Protein AF-A0A949L0K0-F1 (afdb_monomer)

Secondary structure (DSSP, 8-state):
-EEE-TTT--EEEE----SSTT-------GGG-HHHHHHHHHHHHHHHHHHTTT-HHHHHHHHHHHHHHGGGHHHHHHHHHHHHTTS-HHHHHHHHHHHHHTTTT-

Structure (mmCIF, N/CA/C/O backbone):
data_AF-A0A949L0K0-F1
#
_entry.id   AF-A0A949L0K0-F1
#
loop_
_atom_site.group_PDB
_atom_site.id
_atom_site.type_symbol
_atom_site.label_atom_id
_atom_site.label_alt_id
_atom_site.label_comp_id
_atom_site.label_asym_id
_atom_site.label_entity_id
_atom_site.label_seq_id
_atom_site.pdbx_PDB_ins_code
_atom_site.Cartn_x
_atom_site.Cartn_y
_atom_site.Cartn_z
_atom_site.occupancy
_atom_site.B_iso_or_equiv
_atom_site.auth_seq_id
_atom_site.auth_comp_id
_atom_site.auth_asym_id
_atom_site.auth_atom_id
_atom_site.pdbx_PDB_model_num
ATOM 1 N N . MET A 1 1 ? 20.708 -8.159 -30.781 1.00 71.50 1 MET A N 1
ATOM 2 C CA . MET A 1 1 ? 19.630 -9.150 -30.935 1.00 71.50 1 MET A CA 1
ATOM 3 C C . MET A 1 1 ? 18.361 -8.397 -30.702 1.00 71.50 1 MET A C 1
ATOM 5 O O . MET A 1 1 ? 18.167 -7.861 -29.616 1.00 71.50 1 MET A O 1
ATOM 9 N N . ASP A 1 2 ? 17.576 -8.298 -31.759 1.00 82.06 2 ASP A N 1
ATOM 10 C CA . ASP A 1 2 ? 16.545 -7.284 -31.869 1.00 82.06 2 ASP A CA 1
ATOM 11 C C . ASP A 1 2 ? 15.196 -7.986 -31.922 1.00 82.06 2 ASP A C 1
ATOM 13 O O . ASP A 1 2 ? 15.036 -9.003 -32.600 1.00 82.06 2 ASP A O 1
ATOM 17 N N . ILE A 1 3 ? 14.259 -7.483 -31.130 1.00 81.69 3 ILE A N 1
ATOM 18 C CA . ILE A 1 3 ? 12.882 -7.951 -31.103 1.00 81.69 3 ILE A CA 1
ATOM 19 C C . ILE A 1 3 ? 12.099 -6.988 -31.984 1.00 81.69 3 ILE A C 1
ATOM 21 O O . ILE A 1 3 ? 12.097 -5.780 -31.743 1.00 81.69 3 ILE A O 1
ATOM 25 N N . ILE A 1 4 ? 11.471 -7.540 -33.013 1.00 87.81 4 ILE A N 1
ATOM 26 C CA . ILE A 1 4 ? 10.764 -6.809 -34.062 1.00 87.81 4 ILE A CA 1
ATOM 27 C C . ILE A 1 4 ? 9.295 -7.200 -34.027 1.00 87.81 4 ILE A C 1
ATOM 29 O O . ILE A 1 4 ? 8.973 -8.382 -33.862 1.00 87.81 4 ILE A O 1
ATOM 33 N N . ASP A 1 5 ? 8.424 -6.209 -34.189 1.00 79.12 5 ASP A N 1
ATOM 34 C CA . ASP A 1 5 ? 7.011 -6.453 -34.427 1.00 79.12 5 ASP A CA 1
ATOM 35 C C . ASP A 1 5 ? 6.832 -7.088 -35.809 1.00 79.12 5 ASP A C 1
ATOM 37 O O . ASP A 1 5 ? 7.426 -6.655 -36.799 1.00 79.12 5 ASP A O 1
ATOM 41 N N . LYS A 1 6 ? 6.052 -8.165 -35.874 1.00 78.50 6 LYS A N 1
ATOM 42 C CA . LYS A 1 6 ? 5.949 -8.983 -37.087 1.00 78.50 6 LYS A CA 1
ATOM 43 C C . LYS A 1 6 ? 4.994 -8.384 -38.123 1.00 78.50 6 LYS A C 1
ATOM 45 O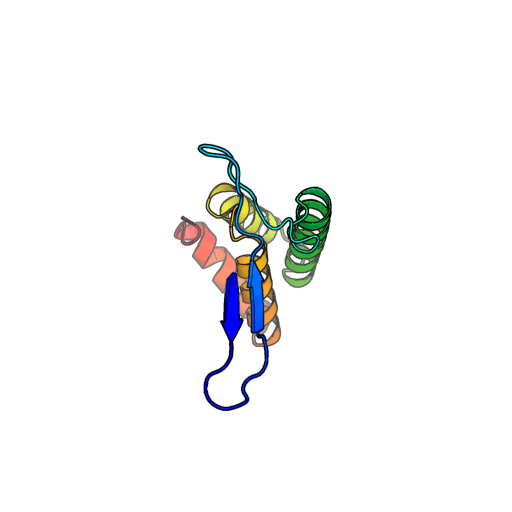 O . LYS A 1 6 ? 5.064 -8.782 -39.283 1.00 78.50 6 LYS A O 1
ATOM 50 N N . GLU A 1 7 ? 4.118 -7.472 -37.709 1.00 80.94 7 GLU A N 1
ATOM 51 C CA . GLU A 1 7 ? 3.106 -6.844 -38.558 1.00 80.94 7 GLU A CA 1
ATOM 52 C C . GLU A 1 7 ? 3.590 -5.492 -39.093 1.00 80.94 7 GLU A C 1
ATOM 54 O O . GLU A 1 7 ? 3.379 -5.200 -40.270 1.00 80.94 7 GLU A O 1
ATOM 59 N N . THR A 1 8 ? 4.293 -4.696 -38.278 1.00 82.50 8 THR A N 1
ATOM 60 C CA . THR A 1 8 ? 4.811 -3.378 -38.699 1.00 82.50 8 THR A CA 1
ATOM 61 C C . THR A 1 8 ? 6.284 -3.392 -39.105 1.00 82.50 8 THR A C 1
ATOM 63 O O . THR A 1 8 ? 6.741 -2.487 -39.803 1.00 82.50 8 THR A O 1
ATOM 66 N N . GLY A 1 9 ? 7.044 -4.415 -38.701 1.00 80.31 9 GLY A N 1
ATOM 67 C CA . GLY A 1 9 ? 8.492 -4.476 -38.911 1.00 80.31 9 GLY A CA 1
ATOM 68 C C . GLY A 1 9 ? 9.283 -3.510 -38.022 1.00 80.31 9 GLY A C 1
ATOM 69 O O . GLY A 1 9 ? 10.495 -3.374 -38.197 1.00 80.31 9 GLY A O 1
ATOM 70 N N . GLU A 1 10 ? 8.628 -2.837 -37.073 1.00 83.50 10 GLU A N 1
ATOM 71 C CA . GLU A 1 10 ? 9.278 -1.890 -36.172 1.00 83.50 10 GLU A CA 1
ATOM 72 C C . GLU A 1 10 ? 10.091 -2.607 -35.092 1.00 83.50 10 GLU A C 1
ATOM 74 O O . GLU A 1 10 ? 9.668 -3.605 -34.502 1.00 83.50 10 GLU A O 1
ATOM 79 N N . ILE A 1 11 ? 11.283 -2.079 -34.810 1.00 81.12 11 ILE A N 1
ATOM 80 C CA . ILE A 1 11 ? 12.159 -2.603 -33.761 1.00 81.12 11 ILE A CA 1
ATOM 81 C C . ILE A 1 11 ? 11.598 -2.164 -32.408 1.00 81.12 11 ILE A C 1
ATOM 83 O O . ILE A 1 11 ? 11.690 -0.996 -32.037 1.00 81.12 11 ILE A O 1
ATOM 87 N N . ILE A 1 12 ? 11.053 -3.120 -31.657 1.00 80.31 12 ILE A N 1
ATOM 88 C CA . ILE A 1 12 ? 10.483 -2.894 -30.325 1.00 80.31 12 ILE A CA 1
ATOM 89 C C . ILE A 1 12 ? 11.609 -2.674 -29.311 1.00 80.31 12 ILE A C 1
ATOM 91 O O . ILE A 1 12 ? 11.541 -1.780 -28.469 1.00 80.31 12 ILE A O 1
ATOM 95 N N . ILE A 1 13 ? 12.655 -3.502 -29.369 1.00 78.31 13 ILE A N 1
ATOM 96 C CA . ILE A 1 13 ? 13.807 -3.388 -28.472 1.00 78.31 13 ILE A CA 1
ATOM 97 C C . ILE A 1 13 ? 15.042 -4.068 -29.064 1.00 78.31 13 ILE A C 1
ATOM 99 O O . ILE A 1 13 ? 14.955 -5.128 -29.683 1.00 78.31 13 ILE A O 1
ATOM 103 N N . SER A 1 14 ? 16.211 -3.468 -28.834 1.00 77.50 14 SER A N 1
ATOM 104 C CA . SER A 1 14 ? 17.510 -4.031 -29.203 1.00 77.50 14 SER A CA 1
ATOM 105 C C . SER A 1 14 ? 18.301 -4.419 -27.956 1.00 77.50 14 SER A C 1
ATOM 107 O O . SER A 1 14 ? 18.544 -3.601 -27.067 1.00 77.50 14 SER A O 1
ATOM 109 N N . HIS A 1 15 ? 1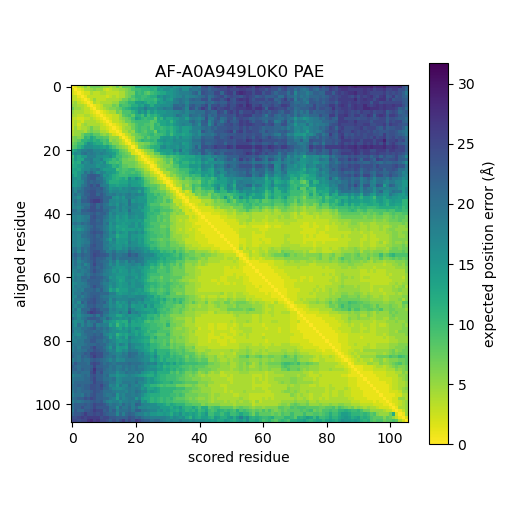8.713 -5.684 -27.883 1.00 70.44 15 HIS A N 1
ATOM 110 C CA . HIS A 1 15 ? 19.592 -6.193 -26.837 1.00 70.44 15 HIS A CA 1
ATOM 111 C C . HIS A 1 15 ? 21.014 -6.354 -27.367 1.00 70.44 15 HIS A C 1
ATOM 113 O O . HIS A 1 15 ? 21.267 -7.124 -28.300 1.00 70.44 15 HIS A O 1
ATOM 119 N N . THR A 1 16 ? 21.978 -5.696 -26.729 1.00 71.12 16 THR A N 1
ATOM 120 C CA . THR A 1 16 ? 23.398 -5.922 -27.008 1.00 71.12 16 THR A CA 1
ATOM 121 C C . THR A 1 16 ? 23.788 -7.321 -26.529 1.00 71.12 16 THR A C 1
ATOM 123 O O . THR A 1 16 ? 23.738 -7.617 -25.335 1.00 71.12 16 THR A O 1
ATOM 126 N N . VAL A 1 17 ? 24.162 -8.207 -27.454 1.00 69.06 17 VAL A N 1
ATOM 127 C CA . VAL A 1 17 ? 24.626 -9.557 -2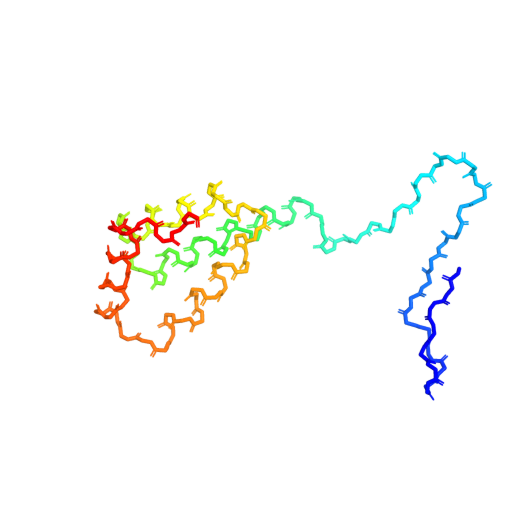7.104 1.00 69.06 17 VAL A CA 1
ATOM 128 C C . VAL A 1 17 ? 26.089 -9.463 -26.677 1.00 69.06 17 VAL A C 1
ATOM 130 O O . VAL A 1 17 ? 26.929 -8.974 -27.429 1.00 69.06 17 VAL A O 1
ATOM 133 N N . SER A 1 18 ? 26.393 -9.904 -25.455 1.00 62.81 18 SER A N 1
ATOM 134 C CA . SER A 1 18 ? 27.763 -9.934 -24.933 1.00 62.81 18 SER A CA 1
ATOM 135 C C . SER A 1 18 ? 28.626 -10.915 -25.720 1.00 62.81 18 SER A C 1
ATOM 137 O O . SER A 1 18 ? 28.283 -12.090 -25.816 1.00 62.81 18 SER A O 1
ATOM 139 N N . TYR A 1 19 ? 29.795 -10.473 -26.180 1.00 66.19 19 TYR A N 1
ATOM 140 C CA . TYR A 1 19 ? 30.825 -11.372 -26.715 1.00 66.19 19 TYR A CA 1
ATOM 141 C C . TYR A 1 19 ? 31.625 -12.086 -25.603 1.00 66.19 19 TYR A C 1
ATOM 143 O O . TYR A 1 19 ? 32.422 -12.983 -25.869 1.00 66.19 19 TYR A O 1
ATOM 151 N N . LEU A 1 20 ? 31.436 -11.685 -24.338 1.00 66.06 20 LEU A N 1
ATOM 152 C CA .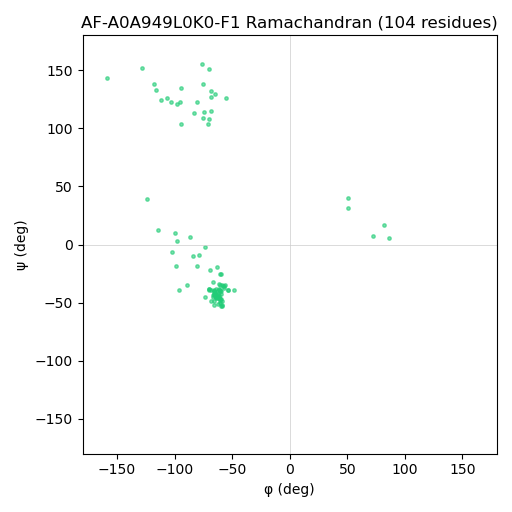 LEU A 1 20 ? 32.165 -12.212 -23.183 1.00 66.06 20 LEU A CA 1
ATOM 153 C C . LEU A 1 20 ? 31.374 -13.334 -22.498 1.00 66.06 20 LEU A C 1
ATOM 155 O O . LEU A 1 20 ? 30.256 -13.119 -22.021 1.00 66.06 20 LEU A O 1
ATOM 159 N N . LYS A 1 21 ? 31.986 -14.519 -22.387 1.00 71.44 21 LYS A N 1
ATOM 160 C CA . LYS A 1 21 ? 31.426 -15.681 -21.682 1.00 71.44 21 LYS A CA 1
ATOM 161 C C . LYS A 1 21 ? 31.377 -15.413 -20.171 1.00 71.44 21 LYS A C 1
ATOM 163 O O . LYS A 1 21 ? 32.385 -15.055 -19.571 1.00 71.44 21 LYS A O 1
ATOM 168 N N . GLY A 1 22 ? 30.207 -15.596 -19.555 1.00 70.44 22 GLY A N 1
ATOM 169 C CA . GLY A 1 22 ? 30.032 -15.526 -18.097 1.00 70.44 22 GLY A CA 1
ATOM 170 C C . GLY A 1 22 ? 29.770 -14.136 -17.503 1.00 70.44 22 GLY A C 1
ATOM 171 O O . GLY A 1 22 ? 29.700 -14.022 -16.282 1.00 70.44 22 GLY A O 1
ATOM 172 N N . LYS A 1 23 ? 29.592 -13.084 -18.318 1.00 63.31 23 LYS A N 1
ATOM 173 C CA . LYS A 1 23 ? 29.180 -11.756 -17.824 1.00 63.31 23 LYS A CA 1
ATOM 174 C C . LYS A 1 23 ? 27.728 -11.443 -18.181 1.00 63.31 23 LYS A C 1
ATOM 176 O O . LYS A 1 23 ? 27.347 -11.484 -19.348 1.00 63.31 23 LYS A O 1
ATOM 181 N N . LEU A 1 24 ? 26.940 -11.092 -17.164 1.00 67.44 24 LEU A N 1
ATOM 182 C CA . LEU A 1 24 ? 25.579 -10.584 -17.316 1.00 67.44 24 LEU A CA 1
ATOM 183 C C . LEU A 1 24 ? 25.638 -9.134 -17.818 1.00 67.44 24 LEU A C 1
ATOM 185 O O . LEU A 1 24 ? 26.091 -8.251 -17.094 1.00 67.44 24 LEU A O 1
ATOM 189 N N . ILE A 1 25 ? 25.166 -8.887 -19.040 1.00 66.81 25 ILE A N 1
ATOM 190 C CA . ILE A 1 25 ? 24.926 -7.530 -19.541 1.00 66.81 25 ILE A CA 1
ATOM 191 C C . ILE A 1 25 ? 23.455 -7.204 -19.291 1.00 66.81 25 ILE A C 1
ATOM 193 O O . ILE A 1 25 ? 22.570 -7.715 -19.974 1.00 66.81 25 ILE A O 1
ATOM 197 N N . THR A 1 26 ? 23.184 -6.385 -18.276 1.00 61.97 26 THR A N 1
ATOM 198 C CA . THR A 1 26 ? 21.833 -5.899 -17.977 1.00 61.97 26 THR A CA 1
ATOM 199 C C . THR A 1 26 ? 21.591 -4.549 -18.631 1.00 61.97 26 THR A C 1
ATOM 201 O O . THR A 1 26 ? 22.402 -3.638 -18.480 1.00 61.97 26 THR A O 1
ATOM 204 N N . LEU A 1 27 ? 20.431 -4.381 -19.266 1.00 66.44 27 LEU A N 1
ATOM 205 C CA . LEU A 1 27 ? 19.924 -3.060 -19.627 1.00 66.44 27 LEU A CA 1
ATOM 206 C C . LEU A 1 27 ? 19.504 -2.323 -18.348 1.00 66.44 27 LEU A C 1
ATOM 208 O O . LEU A 1 27 ? 18.504 -2.665 -17.706 1.00 66.44 27 LEU A O 1
ATOM 212 N N . SER A 1 28 ? 20.292 -1.324 -17.962 1.00 60.00 28 SER A N 1
ATOM 213 C CA . SER A 1 28 ? 19.968 -0.421 -16.861 1.00 60.00 28 SER A CA 1
ATOM 214 C C . SER A 1 28 ? 18.828 0.493 -17.295 1.00 60.00 28 SER A C 1
ATOM 216 O O . SER A 1 28 ? 19.031 1.417 -18.073 1.00 60.00 28 SER A O 1
ATOM 218 N N . HIS A 1 29 ? 17.617 0.224 -16.809 1.00 65.50 29 HIS A N 1
ATOM 219 C CA . HIS A 1 29 ? 16.475 1.100 -17.047 1.00 65.50 29 HIS A CA 1
ATOM 220 C C . HIS A 1 29 ? 16.529 2.234 -16.014 1.00 65.50 29 HIS A C 1
ATOM 222 O O . HIS A 1 29 ? 16.343 1.945 -14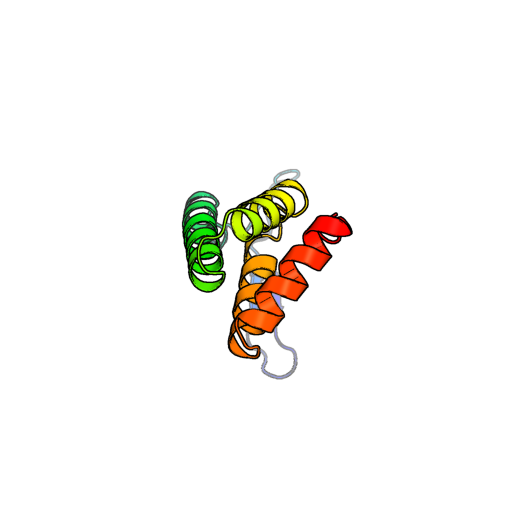.827 1.00 65.50 29 HIS A O 1
ATOM 228 N N . PRO A 1 30 ? 16.760 3.500 -16.408 1.00 64.62 30 PRO A N 1
ATOM 229 C CA . PRO A 1 30 ? 16.814 4.627 -15.467 1.00 64.62 30 PRO A CA 1
ATOM 230 C C . PRO A 1 30 ? 15.494 4.798 -14.695 1.00 64.62 30 PRO A C 1
ATOM 232 O O . PRO A 1 30 ? 15.472 5.238 -13.550 1.00 64.62 30 PRO A O 1
ATOM 235 N N . GLU A 1 31 ? 14.387 4.337 -15.274 1.00 58.25 31 GLU A N 1
ATOM 236 C CA . GLU A 1 31 ? 13.058 4.269 -14.654 1.00 58.25 31 GLU A CA 1
ATOM 237 C C . GLU A 1 31 ? 13.007 3.377 -13.401 1.00 58.25 31 GLU A C 1
ATOM 239 O O . GLU A 1 31 ? 12.145 3.548 -12.535 1.00 58.25 31 GLU A O 1
ATOM 244 N N . ARG A 1 32 ? 13.919 2.397 -13.314 1.00 57.94 32 ARG A N 1
ATOM 245 C CA . ARG A 1 32 ? 14.048 1.444 -12.204 1.00 57.94 32 ARG A CA 1
ATOM 246 C C . ARG A 1 32 ? 15.145 1.825 -11.215 1.00 57.94 32 ARG A C 1
ATOM 248 O O . ARG A 1 32 ? 15.461 1.010 -10.342 1.00 57.94 32 ARG A O 1
ATOM 255 N N . ASP A 1 33 ? 15.712 3.025 -11.326 1.00 66.88 33 ASP A N 1
ATOM 256 C CA . ASP A 1 33 ? 16.713 3.492 -10.377 1.00 66.88 33 ASP A CA 1
ATOM 257 C C . ASP A 1 33 ? 16.163 3.430 -8.944 1.00 66.88 33 ASP A C 1
ATOM 259 O O . ASP A 1 33 ? 15.072 3.923 -8.636 1.00 66.88 33 ASP A O 1
ATOM 263 N N . LYS A 1 34 ? 16.905 2.757 -8.060 1.00 64.44 34 LYS A N 1
ATOM 264 C CA . LYS A 1 34 ? 16.438 2.446 -6.704 1.00 64.44 34 LYS A CA 1
ATOM 265 C C . LYS A 1 34 ? 16.265 3.706 -5.856 1.00 64.44 34 LYS A C 1
ATOM 267 O O . LYS A 1 34 ? 15.359 3.730 -5.026 1.00 64.44 34 LYS A O 1
ATOM 272 N N . ASN A 1 35 ? 17.076 4.746 -6.071 1.00 63.84 35 ASN A N 1
ATOM 273 C CA . ASN A 1 35 ? 16.938 6.003 -5.333 1.00 63.84 35 ASN A CA 1
ATOM 274 C C . ASN A 1 35 ? 15.653 6.725 -5.735 1.00 63.84 35 ASN A C 1
ATOM 276 O O . ASN A 1 35 ? 14.842 7.060 -4.873 1.00 63.84 35 ASN A O 1
ATOM 280 N N . ILE A 1 36 ? 15.409 6.853 -7.042 1.00 60.78 36 ILE A N 1
ATOM 281 C CA . ILE A 1 36 ? 14.179 7.452 -7.578 1.00 60.78 36 ILE A CA 1
ATOM 282 C C . ILE A 1 36 ? 12.949 6.647 -7.127 1.00 60.78 36 ILE A C 1
ATOM 284 O O . ILE A 1 36 ? 11.920 7.218 -6.766 1.00 60.78 36 ILE A O 1
ATOM 288 N N . LYS A 1 37 ? 13.053 5.312 -7.091 1.00 66.81 37 LYS A N 1
ATOM 289 C CA . LYS A 1 37 ? 11.981 4.430 -6.618 1.00 66.81 37 LYS A CA 1
ATOM 290 C C . LYS A 1 37 ? 11.658 4.647 -5.136 1.00 66.81 37 LYS A C 1
ATOM 292 O O . LYS A 1 37 ? 10.483 4.722 -4.795 1.00 66.81 37 LYS A O 1
ATOM 297 N N . ASN A 1 38 ? 12.666 4.767 -4.273 1.00 69.31 38 ASN A N 1
ATOM 298 C CA . ASN A 1 38 ? 12.463 4.978 -2.837 1.00 69.31 38 ASN A CA 1
ATOM 299 C C . ASN A 1 38 ? 11.808 6.331 -2.533 1.00 69.31 38 ASN A C 1
ATOM 301 O O . ASN A 1 38 ? 10.919 6.390 -1.686 1.00 69.31 38 ASN A O 1
ATOM 305 N N . VAL A 1 39 ? 12.203 7.393 -3.243 1.00 72.56 39 VAL A N 1
ATOM 306 C CA . VAL A 1 39 ? 11.581 8.721 -3.105 1.00 72.56 39 VAL A CA 1
ATOM 307 C C . VAL A 1 39 ? 10.106 8.657 -3.512 1.00 72.56 39 VAL A C 1
ATOM 309 O O . VAL A 1 39 ? 9.239 8.952 -2.694 1.00 72.56 39 VAL A O 1
ATOM 312 N N . LYS A 1 40 ? 9.808 8.109 -4.698 1.00 76.62 40 LYS A N 1
ATOM 313 C CA . LYS A 1 40 ? 8.427 7.965 -5.194 1.00 76.62 40 LYS A CA 1
ATOM 314 C C . LYS A 1 40 ? 7.542 7.099 -4.297 1.00 76.62 40 LYS A C 1
ATOM 316 O O . LYS A 1 40 ? 6.346 7.347 -4.190 1.00 76.62 40 LYS A O 1
ATOM 321 N N . VAL A 1 41 ? 8.103 6.061 -3.674 1.00 79.19 41 VAL A N 1
ATOM 322 C CA . VAL A 1 41 ? 7.366 5.210 -2.728 1.00 79.19 41 VAL A CA 1
ATOM 323 C C . VAL A 1 41 ? 6.990 5.987 -1.471 1.00 79.19 41 VAL A C 1
ATOM 325 O O . VAL A 1 41 ? 5.849 5.876 -1.036 1.00 79.19 41 VAL A O 1
ATOM 328 N N . LYS A 1 42 ? 7.902 6.794 -0.915 1.00 82.81 42 LYS A N 1
ATOM 329 C CA . LYS A 1 42 ? 7.599 7.643 0.247 1.00 82.81 42 LYS A CA 1
ATOM 330 C C . LYS A 1 42 ? 6.527 8.682 -0.073 1.00 82.81 42 LYS A C 1
ATOM 332 O O . LYS A 1 42 ? 5.603 8.848 0.712 1.00 82.81 42 LYS A O 1
ATOM 337 N N . GLU A 1 43 ? 6.612 9.322 -1.237 1.00 86.56 43 GLU A N 1
ATOM 338 C CA . GLU A 1 43 ? 5.604 10.293 -1.684 1.00 86.56 43 GLU A CA 1
ATOM 339 C C . GLU A 1 43 ? 4.217 9.651 -1.835 1.00 86.56 43 GLU A C 1
ATOM 341 O O . GLU A 1 43 ? 3.220 10.195 -1.367 1.00 86.56 43 GLU A O 1
ATOM 346 N N . ILE A 1 44 ? 4.146 8.467 -2.453 1.00 86.06 44 ILE A N 1
ATOM 347 C CA . ILE A 1 44 ? 2.887 7.732 -2.635 1.00 86.06 44 ILE A CA 1
ATOM 348 C C . ILE A 1 44 ? 2.335 7.226 -1.299 1.00 86.06 44 ILE A C 1
ATOM 350 O O . ILE A 1 44 ? 1.123 7.276 -1.094 1.00 86.06 44 ILE A O 1
ATOM 354 N N . TYR A 1 45 ? 3.200 6.762 -0.395 1.00 87.38 45 TYR A N 1
ATOM 355 C CA . TYR A 1 45 ? 2.810 6.362 0.955 1.00 87.38 45 TYR A CA 1
ATOM 356 C C . TYR A 1 45 ? 2.158 7.530 1.693 1.00 87.38 45 TYR A C 1
ATOM 358 O O . TYR A 1 45 ? 1.024 7.403 2.147 1.00 87.38 45 TYR A O 1
ATOM 366 N N . GLN A 1 46 ? 2.842 8.678 1.726 1.00 87.75 46 GLN A N 1
ATOM 367 C CA . GLN A 1 46 ? 2.353 9.874 2.402 1.00 87.75 46 GLN A CA 1
ATOM 368 C C . GLN A 1 46 ? 1.012 10.316 1.816 1.00 87.75 46 GLN A C 1
ATOM 370 O O . GLN A 1 46 ? 0.034 10.434 2.538 1.00 87.75 46 GLN A O 1
ATOM 375 N N . LYS A 1 47 ? 0.921 10.406 0.486 1.00 88.94 47 LYS A N 1
ATOM 376 C CA . LYS A 1 47 ? -0.328 10.751 -0.199 1.00 88.94 47 LYS A CA 1
ATOM 377 C C . LYS A 1 47 ? -1.483 9.799 0.127 1.00 88.94 47 LYS A C 1
ATOM 379 O O . LYS A 1 47 ? -2.623 10.233 0.220 1.00 88.94 47 LYS A O 1
ATOM 384 N N . THR A 1 48 ? -1.203 8.505 0.263 1.00 87.06 48 THR A N 1
ATOM 385 C CA . THR A 1 48 ? -2.231 7.515 0.620 1.00 87.06 48 THR A CA 1
ATOM 386 C C . THR A 1 48 ? -2.685 7.694 2.064 1.00 87.06 48 THR A C 1
ATOM 388 O O . THR A 1 48 ? -3.872 7.573 2.338 1.00 87.06 48 THR A O 1
ATOM 391 N N . LEU A 1 49 ? -1.764 8.013 2.974 1.00 88.88 49 LEU A N 1
ATOM 392 C CA . LEU A 1 49 ? -2.082 8.302 4.370 1.00 88.88 49 LEU A CA 1
ATOM 393 C C . LEU A 1 49 ? -2.930 9.577 4.508 1.00 88.88 49 LEU A C 1
ATOM 395 O O . LEU A 1 49 ? -3.893 9.584 5.270 1.00 88.88 49 LEU A O 1
ATOM 399 N N . ASP A 1 50 ? -2.606 10.618 3.740 1.00 88.50 50 ASP A N 1
ATOM 400 C CA . ASP A 1 50 ? -3.380 11.860 3.671 1.00 88.50 50 ASP A CA 1
ATOM 401 C C . ASP A 1 50 ? -4.821 11.618 3.189 1.00 88.50 50 ASP A C 1
ATOM 403 O O . ASP A 1 50 ? -5.770 12.051 3.839 1.00 88.50 50 ASP A O 1
ATOM 407 N N . GLU A 1 51 ? -5.007 10.847 2.114 1.00 86.38 51 GLU A N 1
ATOM 408 C CA . GLU A 1 51 ? -6.342 10.515 1.580 1.00 86.38 51 GLU A CA 1
ATOM 409 C C . GLU A 1 51 ? -7.151 9.585 2.500 1.00 86.38 51 GLU A C 1
ATOM 411 O O . GLU A 1 51 ? -8.376 9.547 2.424 1.00 86.38 51 GLU A O 1
ATOM 416 N N . LEU A 1 52 ? -6.481 8.845 3.386 1.00 84.00 52 LEU A N 1
ATOM 417 C CA . LEU A 1 52 ? -7.113 8.029 4.426 1.00 84.00 52 LEU A CA 1
ATOM 418 C C . LEU A 1 52 ? -7.410 8.816 5.715 1.00 84.00 52 LEU A C 1
ATOM 420 O O . LEU A 1 52 ? -7.826 8.224 6.710 1.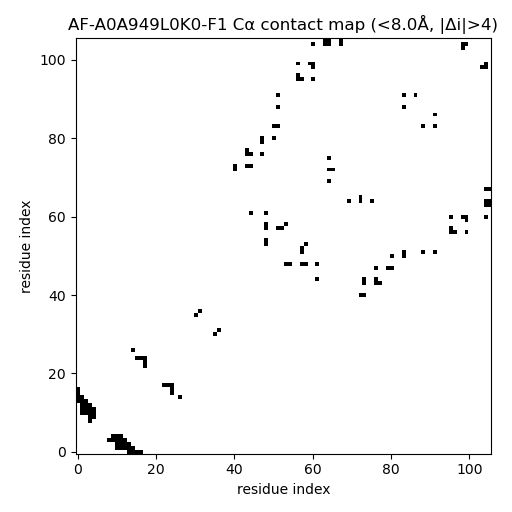00 84.00 52 LEU A O 1
ATOM 424 N N . GLY A 1 53 ? -7.196 10.135 5.719 1.00 82.50 53 GLY A N 1
ATOM 425 C CA . GLY A 1 53 ? -7.509 11.006 6.852 1.00 82.50 53 GLY A CA 1
ATOM 426 C C . GLY A 1 53 ? -6.452 11.020 7.959 1.00 82.50 53 GLY A C 1
ATOM 427 O O . GLY A 1 53 ? -6.758 11.447 9.069 1.00 82.50 53 GLY A O 1
ATOM 428 N N . GLN A 1 54 ? -5.225 10.553 7.682 1.00 82.44 54 GLN A N 1
ATOM 429 C CA . GLN A 1 54 ? -4.090 10.538 8.621 1.00 82.44 54 GLN A CA 1
ATOM 430 C C . GLN A 1 54 ? -4.409 9.914 9.994 1.00 82.44 54 GLN A C 1
ATOM 432 O O . GLN A 1 54 ? -3.852 10.299 11.025 1.00 82.44 54 GLN A O 1
ATOM 437 N N . THR A 1 55 ? -5.318 8.941 10.033 1.00 84.31 55 THR A N 1
ATOM 438 C CA . THR A 1 55 ? -5.675 8.257 11.275 1.00 84.31 55 THR A CA 1
ATOM 439 C C . THR A 1 55 ? -4.591 7.254 11.673 1.00 84.31 55 THR A C 1
ATOM 441 O O . THR A 1 55 ? -3.855 6.723 10.836 1.00 84.31 55 THR A O 1
ATOM 444 N N . LYS A 1 56 ? -4.501 6.943 12.972 1.00 83.19 56 LYS A N 1
ATOM 445 C CA . LYS A 1 56 ? -3.573 5.911 13.474 1.00 83.19 56 LYS A CA 1
ATOM 446 C C . LYS A 1 56 ? -3.833 4.542 12.841 1.00 83.19 56 LYS A C 1
ATOM 448 O O . LYS A 1 56 ? -2.897 3.800 12.574 1.00 83.19 56 LYS A O 1
ATOM 453 N N . GLU A 1 57 ? -5.097 4.235 12.570 1.00 82.44 57 GLU A N 1
ATOM 454 C CA . GLU A 1 57 ? -5.521 2.993 11.921 1.00 82.44 57 GLU A CA 1
ATOM 455 C C . GLU A 1 57 ? -5.013 2.924 10.472 1.00 82.44 57 GLU A C 1
ATOM 457 O O . GLU A 1 57 ? -4.493 1.895 10.040 1.00 82.44 57 GLU A O 1
ATOM 462 N N . ALA A 1 58 ? -5.087 4.035 9.730 1.00 85.25 58 ALA A N 1
ATOM 463 C CA . ALA A 1 58 ? -4.539 4.126 8.380 1.00 85.25 58 ALA A CA 1
ATOM 464 C C . ALA A 1 58 ? -3.013 3.947 8.359 1.00 85.25 58 ALA A C 1
ATOM 466 O O . ALA A 1 58 ? -2.481 3.249 7.491 1.00 85.25 58 ALA A O 1
ATOM 467 N N . GLU A 1 59 ? -2.311 4.528 9.334 1.00 87.81 59 GLU A N 1
ATOM 468 C CA . GLU A 1 59 ? -0.866 4.351 9.486 1.00 87.81 59 GLU A CA 1
ATOM 469 C C . GLU A 1 59 ? -0.499 2.891 9.800 1.00 87.81 59 GLU A C 1
ATOM 471 O O . GLU A 1 59 ? 0.402 2.330 9.172 1.00 87.81 59 GLU A O 1
ATOM 476 N N . GLU A 1 60 ? -1.210 2.247 10.728 1.00 86.50 60 GLU A N 1
ATOM 477 C CA . GLU A 1 60 ? -0.994 0.841 11.087 1.00 86.50 60 GLU A CA 1
ATOM 478 C C . GLU A 1 60 ? -1.239 -0.097 9.895 1.00 86.50 60 GLU A C 1
ATOM 480 O O . GLU A 1 60 ? -0.429 -0.988 9.603 1.00 86.50 60 GLU A O 1
ATOM 485 N N . PHE A 1 61 ? -2.319 0.145 9.149 1.00 85.75 61 PHE A N 1
ATOM 486 C CA . PHE A 1 61 ? -2.643 -0.590 7.932 1.00 85.75 61 PHE A CA 1
ATOM 487 C C . PHE A 1 61 ? -1.531 -0.465 6.885 1.00 85.75 61 PHE A C 1
ATOM 489 O O . PHE A 1 61 ? -1.022 -1.480 6.397 1.00 85.75 61 PHE A O 1
ATOM 496 N N . LEU A 1 62 ? -1.116 0.763 6.555 1.00 86.19 62 LEU A N 1
ATOM 497 C CA . LEU A 1 62 ? -0.098 0.992 5.532 1.00 86.19 62 LEU A CA 1
ATOM 498 C C . LEU A 1 62 ? 1.267 0.437 5.954 1.00 86.19 62 LEU A C 1
ATOM 500 O O . LEU A 1 62 ? 1.932 -0.192 5.130 1.00 86.19 62 LEU A O 1
ATOM 504 N N . ASN A 1 63 ? 1.666 0.581 7.221 1.00 85.94 63 ASN A N 1
ATOM 505 C CA . ASN A 1 63 ? 2.902 -0.010 7.746 1.00 85.94 63 ASN A CA 1
ATOM 506 C C . ASN A 1 63 ? 2.918 -1.538 7.618 1.00 85.94 63 ASN A C 1
ATOM 508 O O . ASN A 1 63 ? 3.938 -2.122 7.236 1.00 85.94 63 ASN A O 1
ATOM 512 N N . THR A 1 64 ? 1.783 -2.187 7.876 1.00 84.44 64 THR A N 1
ATOM 513 C CA . THR A 1 64 ? 1.638 -3.637 7.699 1.00 84.44 64 THR A CA 1
ATOM 514 C C . THR A 1 64 ? 1.817 -4.020 6.225 1.00 84.44 64 THR A C 1
ATOM 516 O O . THR A 1 64 ? 2.627 -4.890 5.903 1.00 84.44 64 THR A O 1
ATOM 519 N N . VAL A 1 65 ? 1.181 -3.288 5.302 1.00 84.31 65 VAL A N 1
ATOM 520 C CA . VAL A 1 65 ? 1.339 -3.499 3.850 1.00 84.31 65 VAL A CA 1
ATOM 521 C C . VAL A 1 65 ? 2.789 -3.294 3.393 1.00 84.31 65 VAL A C 1
ATOM 523 O O . VAL A 1 65 ? 3.289 -4.071 2.576 1.00 84.31 65 VAL A O 1
ATOM 526 N N . VAL A 1 66 ? 3.498 -2.289 3.922 1.00 84.06 66 VAL A N 1
ATOM 527 C CA . VAL A 1 66 ? 4.923 -2.054 3.613 1.00 84.06 66 VAL A CA 1
ATOM 528 C C . VAL A 1 66 ? 5.770 -3.244 4.039 1.00 84.06 66 VAL A C 1
ATOM 530 O O . VAL A 1 66 ? 6.629 -3.695 3.277 1.00 84.06 66 VAL A O 1
ATOM 533 N N . LYS A 1 67 ? 5.534 -3.745 5.255 1.00 83.38 67 LYS A N 1
ATOM 534 C CA . LYS A 1 67 ? 6.308 -4.832 5.850 1.00 83.38 67 LYS A CA 1
ATOM 535 C C . LYS A 1 67 ? 6.142 -6.132 5.067 1.00 83.38 67 LYS A C 1
ATOM 537 O O . LYS A 1 67 ? 7.132 -6.812 4.813 1.00 83.38 67 LYS A O 1
ATOM 542 N N . GLU A 1 68 ? 4.923 -6.451 4.647 1.00 82.94 68 GLU A N 1
ATOM 543 C CA . GLU A 1 68 ? 4.625 -7.731 3.994 1.00 82.94 68 GLU A CA 1
ATOM 544 C C . GLU A 1 68 ? 4.799 -7.688 2.478 1.00 82.94 68 GLU A C 1
ATOM 546 O O . GLU A 1 68 ? 5.264 -8.649 1.863 1.00 82.94 68 GLU A O 1
ATOM 551 N N . LYS A 1 69 ? 4.488 -6.547 1.854 1.00 78.69 69 LYS A N 1
ATOM 552 C CA . LYS A 1 69 ? 4.457 -6.381 0.394 1.00 78.69 69 LYS A CA 1
ATOM 553 C C . LYS A 1 69 ? 5.362 -5.240 -0.072 1.00 78.69 69 LYS A C 1
ATOM 555 O O . LYS A 1 69 ? 5.052 -4.560 -1.049 1.00 78.69 69 LYS A O 1
ATOM 560 N N . SER A 1 70 ? 6.540 -5.088 0.542 1.00 77.44 70 SER A N 1
ATOM 561 C CA . SER A 1 70 ? 7.538 -4.046 0.218 1.00 77.44 70 SER A CA 1
ATOM 562 C C . SER A 1 70 ? 7.838 -3.918 -1.285 1.00 77.44 70 SER A C 1
ATOM 564 O O . SER A 1 70 ? 7.927 -2.816 -1.829 1.00 77.44 70 SER A O 1
ATOM 566 N N . ARG A 1 71 ? 7.916 -5.048 -2.008 1.00 77.88 71 ARG A N 1
ATOM 567 C CA . ARG A 1 71 ? 8.151 -5.059 -3.464 1.00 77.88 71 ARG A CA 1
ATOM 568 C C . ARG A 1 71 ? 7.048 -4.342 -4.257 1.00 77.88 71 ARG A C 1
ATOM 570 O O . ARG A 1 71 ? 7.360 -3.737 -5.285 1.00 77.88 71 ARG A O 1
ATOM 577 N N . TYR A 1 72 ? 5.803 -4.415 -3.788 1.00 82.19 72 TYR A N 1
ATOM 578 C CA . TYR A 1 72 ? 4.590 -3.989 -4.492 1.00 82.19 72 TYR A CA 1
ATOM 579 C C . TYR A 1 72 ? 3.887 -2.800 -3.835 1.00 82.19 72 TYR A C 1
ATOM 581 O O . TYR A 1 72 ? 2.765 -2.474 -4.208 1.00 82.19 72 TYR A O 1
ATOM 589 N N . ILE A 1 73 ? 4.541 -2.118 -2.896 1.00 83.69 73 ILE A N 1
ATOM 590 C CA . ILE A 1 73 ? 3.942 -1.008 -2.153 1.00 83.69 73 ILE A CA 1
ATOM 591 C C . ILE A 1 73 ? 3.358 0.085 -3.055 1.00 83.69 73 ILE A C 1
ATOM 593 O O . ILE A 1 73 ? 2.266 0.576 -2.802 1.00 83.69 73 ILE A O 1
ATOM 597 N N . LYS A 1 74 ? 4.036 0.409 -4.163 1.00 83.12 74 LYS A N 1
ATOM 598 C CA . LYS A 1 74 ? 3.550 1.392 -5.136 1.00 83.12 74 LYS A CA 1
ATOM 599 C C . LYS A 1 74 ? 2.198 0.981 -5.725 1.00 83.12 74 LYS A C 1
ATOM 601 O O . LYS A 1 74 ? 1.299 1.812 -5.811 1.00 83.12 74 LYS A O 1
ATOM 606 N N . ASP A 1 75 ? 2.069 -0.278 -6.130 1.00 84.38 75 ASP A N 1
ATOM 607 C CA . ASP A 1 75 ? 0.838 -0.821 -6.707 1.00 84.38 75 ASP A CA 1
ATOM 608 C C . ASP A 1 75 ? -0.280 -0.872 -5.668 1.00 84.38 75 ASP A C 1
ATOM 610 O O . ASP A 1 75 ? -1.384 -0.407 -5.937 1.00 84.38 75 ASP A O 1
ATOM 614 N N . GLN A 1 76 ? 0.031 -1.342 -4.456 1.00 85.88 76 GLN A N 1
ATOM 615 C CA . GLN A 1 76 ? -0.930 -1.419 -3.354 1.00 85.88 76 GLN A CA 1
ATOM 616 C C . GLN A 1 76 ? -1.469 -0.033 -2.982 1.00 85.88 76 GLN A C 1
ATOM 618 O O . GLN A 1 76 ? -2.679 0.176 -2.982 1.00 85.88 76 GLN A O 1
ATOM 623 N N . CYS A 1 77 ? -0.595 0.952 -2.769 1.00 85.94 77 CYS A N 1
ATOM 624 C CA . CYS A 1 77 ? -1.008 2.329 -2.503 1.00 85.94 77 CYS A CA 1
ATOM 625 C C . CYS A 1 77 ? -1.801 2.936 -3.672 1.00 85.94 77 CYS A C 1
ATOM 627 O O . CYS A 1 77 ? -2.794 3.622 -3.457 1.00 85.94 77 CYS A O 1
ATOM 629 N N . THR A 1 78 ? -1.420 2.650 -4.922 1.00 86.88 78 THR A N 1
ATOM 630 C CA . THR A 1 78 ? -2.169 3.129 -6.098 1.00 86.88 78 THR A CA 1
ATOM 631 C C . THR A 1 78 ? -3.567 2.509 -6.170 1.00 86.88 78 THR A C 1
ATOM 633 O O . THR A 1 78 ? -4.524 3.202 -6.518 1.00 86.88 78 THR A O 1
ATOM 636 N N . ALA A 1 79 ? -3.708 1.223 -5.841 1.00 87.44 79 ALA A N 1
ATOM 637 C CA . ALA A 1 79 ? -4.998 0.543 -5.780 1.00 87.44 79 ALA A CA 1
ATOM 638 C C . ALA A 1 79 ? -5.889 1.134 -4.679 1.00 87.44 79 ALA A C 1
ATOM 640 O O . ALA A 1 79 ? -7.054 1.435 -4.934 1.00 87.44 79 ALA A O 1
ATOM 641 N N . VAL A 1 80 ? -5.320 1.384 -3.498 1.00 86.56 80 VAL A N 1
ATOM 642 C CA . VAL A 1 80 ? -6.012 2.031 -2.375 1.00 86.56 80 VAL A CA 1
ATOM 643 C C . VAL A 1 80 ? -6.475 3.441 -2.754 1.00 86.56 80 VAL A C 1
ATOM 645 O O . VAL A 1 80 ? -7.655 3.743 -2.622 1.00 86.56 80 VAL A O 1
ATOM 648 N N . LEU A 1 81 ? -5.604 4.269 -3.340 1.00 88.00 81 LEU A N 1
ATOM 649 C CA . LEU A 1 81 ? -5.959 5.612 -3.823 1.00 88.00 81 LEU A CA 1
ATOM 650 C C . LEU A 1 81 ? -7.085 5.600 -4.865 1.00 88.00 81 LEU A C 1
ATOM 652 O O . LEU A 1 81 ? -7.907 6.511 -4.906 1.00 88.00 81 LEU A O 1
ATOM 656 N N . LYS A 1 82 ? -7.132 4.585 -5.734 1.00 88.50 82 LYS A N 1
ATOM 657 C CA . LYS A 1 82 ? -8.242 4.423 -6.683 1.00 88.50 82 LYS A CA 1
ATOM 658 C C . LYS A 1 82 ? -9.534 4.015 -5.981 1.00 88.50 82 LYS A C 1
ATOM 660 O O . LYS A 1 82 ? -10.593 4.485 -6.380 1.00 88.50 82 LYS A O 1
ATOM 665 N N . ALA A 1 83 ? -9.456 3.159 -4.966 1.00 87.12 83 ALA A N 1
ATOM 666 C CA . ALA A 1 83 ? -10.623 2.736 -4.205 1.00 87.12 83 ALA A CA 1
ATOM 667 C C . ALA A 1 83 ? -11.225 3.909 -3.419 1.00 87.12 83 ALA A C 1
ATOM 669 O O . ALA A 1 83 ? -12.414 4.167 -3.561 1.00 87.12 83 ALA A O 1
ATOM 670 N N . ILE A 1 84 ? -10.404 4.671 -2.689 1.00 87.06 84 ILE A N 1
ATOM 671 C CA . ILE A 1 84 ? -10.838 5.804 -1.850 1.00 87.06 84 ILE A CA 1
ATOM 672 C C . ILE A 1 84 ? -11.675 6.821 -2.636 1.00 87.06 84 ILE A C 1
ATOM 674 O O . ILE A 1 84 ? -12.693 7.290 -2.150 1.00 87.06 84 ILE A O 1
ATOM 678 N N . LYS A 1 85 ? -11.316 7.097 -3.894 1.00 85.19 85 LYS A N 1
ATOM 679 C CA . L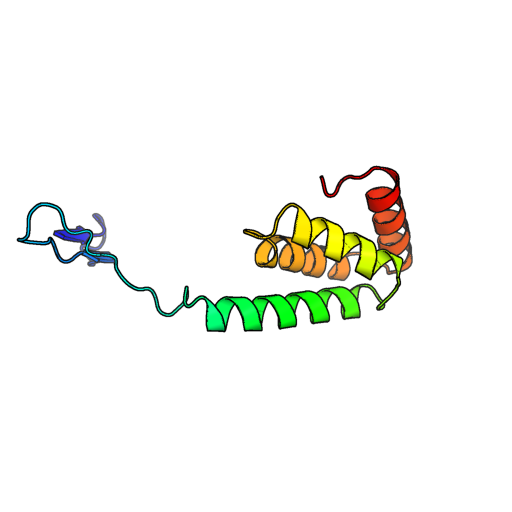YS A 1 85 ? -12.058 8.038 -4.752 1.00 85.19 85 LYS A CA 1
ATOM 680 C C . LYS A 1 85 ? -13.500 7.634 -5.063 1.00 85.19 85 LYS A C 1
ATOM 682 O O . LYS A 1 85 ? -14.265 8.477 -5.518 1.00 85.19 85 LYS A O 1
ATOM 687 N N . ASN A 1 86 ? -13.846 6.360 -4.902 1.00 87.31 86 ASN A N 1
ATOM 688 C CA . ASN A 1 86 ? -15.158 5.825 -5.263 1.00 87.31 86 ASN A CA 1
ATOM 689 C C . ASN A 1 86 ? -16.081 5.614 -4.055 1.00 87.31 86 ASN A C 1
ATOM 691 O O . ASN A 1 86 ? -17.241 5.262 -4.253 1.00 87.31 86 ASN A O 1
ATOM 695 N N . TYR A 1 87 ? -15.588 5.793 -2.827 1.00 86.50 87 TYR A N 1
ATOM 696 C CA . TYR A 1 87 ? -16.342 5.490 -1.612 1.00 86.50 87 TYR A CA 1
ATOM 697 C C . TYR A 1 87 ? -16.339 6.670 -0.644 1.00 86.50 87 TYR A C 1
ATOM 699 O O . TYR A 1 87 ? -15.405 7.465 -0.604 1.00 86.50 87 TYR A O 1
ATOM 707 N N . GLU A 1 88 ? -17.398 6.767 0.157 1.00 86.12 88 GLU A N 1
ATOM 708 C CA . GLU A 1 88 ? -17.485 7.757 1.226 1.00 86.12 88 GLU A CA 1
ATOM 709 C C . GLU A 1 88 ? -16.507 7.444 2.372 1.00 86.12 88 GLU A C 1
ATOM 711 O O . GLU A 1 88 ? -16.220 6.269 2.637 1.00 86.12 88 GLU A O 1
ATOM 716 N N . PRO A 1 89 ? -16.030 8.473 3.097 1.00 81.31 89 PRO A N 1
ATOM 717 C CA . PRO A 1 89 ? -15.059 8.310 4.182 1.00 81.31 89 PRO A CA 1
ATOM 718 C C . PRO A 1 89 ? -15.524 7.343 5.284 1.00 81.31 89 PRO A C 1
ATOM 720 O O . PRO A 1 89 ? -14.715 6.569 5.786 1.00 81.31 89 PRO A O 1
ATOM 723 N N . ASP A 1 90 ? -16.824 7.300 5.599 1.00 84.50 90 ASP A N 1
ATOM 724 C CA . ASP A 1 90 ? -17.393 6.376 6.598 1.00 84.50 90 ASP A CA 1
ATOM 725 C C . ASP A 1 90 ? -17.243 4.895 6.190 1.00 84.50 90 ASP A C 1
ATOM 727 O O . ASP A 1 90 ? -16.930 4.024 7.006 1.00 84.50 90 ASP A O 1
ATOM 731 N N . ILE A 1 91 ? -17.405 4.599 4.89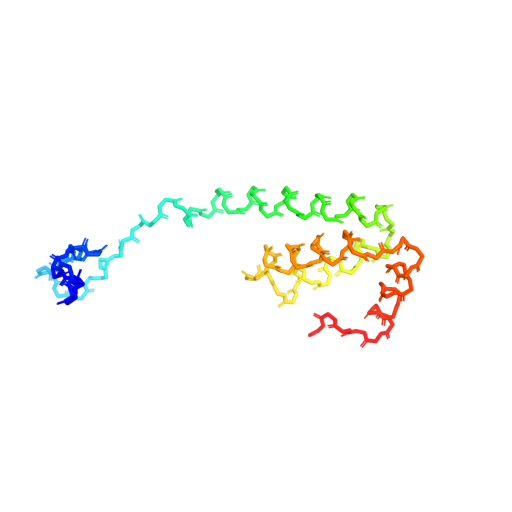5 1.00 85.81 91 ILE A N 1
ATOM 732 C CA . ILE A 1 91 ? -17.229 3.246 4.349 1.00 85.81 91 ILE A CA 1
ATOM 733 C C . ILE A 1 91 ? -15.748 2.861 4.374 1.00 85.81 91 ILE A C 1
ATOM 735 O O . ILE A 1 91 ? -15.408 1.718 4.688 1.00 85.81 91 ILE A O 1
ATOM 739 N N . ILE A 1 92 ? -14.868 3.814 4.067 1.00 85.75 92 ILE A N 1
ATOM 740 C CA . ILE A 1 92 ? -13.417 3.615 4.070 1.00 85.75 92 ILE A CA 1
ATOM 741 C C . ILE A 1 92 ? -12.923 3.305 5.482 1.00 85.75 92 ILE A C 1
ATOM 743 O O . ILE A 1 92 ? -12.173 2.345 5.651 1.00 85.75 92 ILE A O 1
ATOM 747 N N . GLU A 1 93 ? -13.382 4.045 6.492 1.00 84.00 93 GLU A N 1
ATOM 748 C CA . GLU A 1 93 ? -13.025 3.809 7.895 1.00 84.00 93 GLU A CA 1
ATOM 749 C C . GLU A 1 93 ? -13.466 2.411 8.358 1.00 84.00 93 GLU A C 1
ATOM 751 O O . GLU A 1 93 ? -12.667 1.635 8.892 1.00 84.00 93 GLU A O 1
ATOM 756 N N . LYS A 1 94 ? -14.713 2.021 8.053 1.00 85.31 94 LYS A N 1
ATOM 757 C CA . LYS A 1 94 ? -15.220 0.669 8.344 1.00 85.31 94 LYS A CA 1
ATOM 758 C C . LYS A 1 94 ? -14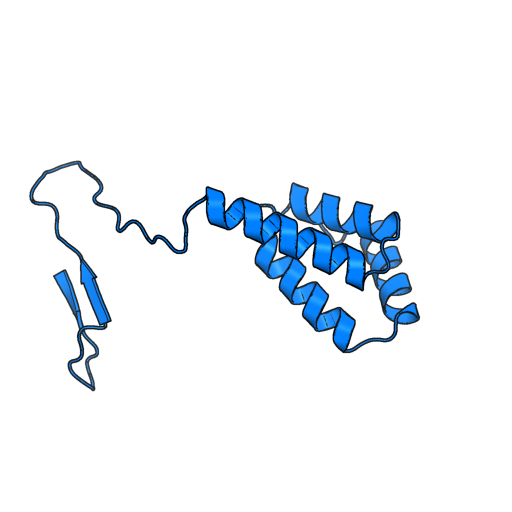.399 -0.417 7.653 1.00 85.31 94 LYS A C 1
ATOM 760 O O . LYS A 1 94 ? -14.102 -1.444 8.271 1.00 85.31 94 LYS A O 1
ATOM 765 N N . ALA A 1 95 ? -14.024 -0.207 6.392 1.00 85.69 95 ALA A N 1
ATOM 766 C CA . ALA A 1 95 ? -13.201 -1.144 5.635 1.00 85.69 95 ALA A CA 1
ATOM 767 C C . ALA A 1 95 ? -11.786 -1.265 6.222 1.00 85.69 95 ALA A C 1
ATOM 769 O O . ALA A 1 95 ? -11.280 -2.376 6.372 1.00 85.69 95 ALA A O 1
ATOM 770 N N . LEU A 1 96 ? -11.174 -0.148 6.617 1.00 85.50 96 LEU A N 1
ATOM 771 C CA . LEU A 1 96 ? -9.874 -0.106 7.290 1.00 85.50 96 LEU A CA 1
ATOM 772 C C . LEU A 1 96 ? -9.894 -0.901 8.593 1.00 85.50 96 LEU A C 1
ATOM 774 O O . LEU A 1 96 ? -9.089 -1.816 8.779 1.00 85.50 96 LEU A O 1
ATOM 778 N N . ASN A 1 97 ? -10.873 -0.618 9.450 1.00 85.06 97 ASN A N 1
ATOM 779 C CA . ASN A 1 97 ? -11.032 -1.291 10.734 1.00 85.06 97 ASN A CA 1
ATOM 780 C C . ASN A 1 97 ? -11.264 -2.804 10.544 1.00 85.06 97 ASN A C 1
ATOM 782 O O . ASN A 1 97 ? -10.703 -3.633 11.265 1.00 85.06 97 ASN A O 1
ATOM 786 N N . TYR A 1 98 ? -12.028 -3.185 9.516 1.00 86.25 98 TYR A N 1
ATOM 787 C CA . TYR A 1 98 ? -12.225 -4.583 9.135 1.00 86.25 98 TYR A CA 1
ATOM 788 C C . TYR A 1 98 ? -10.925 -5.260 8.671 1.00 86.25 98 TYR A C 1
ATOM 790 O O . TYR A 1 98 ? -10.625 -6.377 9.107 1.00 86.25 98 TYR A O 1
ATOM 798 N N . CYS A 1 99 ? -10.137 -4.591 7.826 1.00 84.19 99 CYS A N 1
ATOM 799 C CA . CYS A 1 99 ? -8.860 -5.101 7.326 1.00 84.19 99 CYS A CA 1
ATOM 800 C C . CYS A 1 99 ? -7.843 -5.330 8.448 1.00 84.19 99 CYS A C 1
ATOM 802 O O . CYS A 1 99 ? -7.189 -6.376 8.461 1.00 84.19 99 CYS A O 1
ATOM 804 N N . ILE A 1 100 ? -7.757 -4.397 9.402 1.00 82.62 100 ILE A N 1
ATOM 805 C CA . ILE A 1 100 ? -6.878 -4.499 10.575 1.00 82.62 100 ILE A CA 1
ATOM 806 C C . ILE A 1 100 ? -7.332 -5.658 11.469 1.00 82.62 100 ILE A C 1
ATOM 808 O O . ILE A 1 100 ? -6.551 -6.569 11.743 1.00 82.62 100 ILE A O 1
ATOM 812 N N . LYS A 1 101 ? -8.621 -5.706 11.842 1.00 83.81 101 LYS A N 1
ATOM 813 C CA . LYS A 1 101 ? -9.176 -6.770 12.702 1.00 83.81 101 LYS A CA 1
ATOM 814 C C . LYS A 1 101 ? -8.968 -8.173 12.142 1.00 83.81 101 LYS A C 1
ATOM 816 O O . LYS A 1 101 ? -8.774 -9.116 12.906 1.00 83.81 101 LYS A O 1
ATOM 821 N N . ARG A 1 102 ? -9.030 -8.330 10.819 1.00 81.50 102 ARG A N 1
ATOM 822 C CA . ARG A 1 102 ? -8.897 -9.633 10.154 1.00 81.50 102 ARG A CA 1
ATOM 823 C C . ARG A 1 102 ? -7.501 -9.930 9.614 1.00 81.50 102 ARG A C 1
ATOM 825 O O . ARG A 1 102 ? -7.329 -10.990 9.023 1.00 81.50 102 ARG A O 1
ATOM 832 N N . ASN A 1 103 ? -6.520 -9.048 9.829 1.00 75.06 103 ASN A N 1
ATOM 833 C CA . ASN A 1 103 ? -5.161 -9.196 9.296 1.00 75.06 103 ASN A CA 1
ATOM 834 C C . ASN A 1 103 ? -5.139 -9.479 7.777 1.00 75.06 103 ASN A C 1
ATOM 836 O O . ASN A 1 103 ? -4.350 -10.288 7.295 1.00 75.06 103 ASN A O 1
ATOM 840 N N . LEU A 1 104 ? -6.002 -8.815 6.998 1.00 72.88 104 LEU A N 1
ATOM 841 C CA . LEU A 1 104 ? -6.111 -9.042 5.542 1.00 72.88 104 LEU A CA 1
ATOM 842 C C . LEU A 1 104 ? -4.934 -8.460 4.738 1.00 72.88 104 LEU A C 1
ATOM 844 O O . LEU A 1 104 ? -4.870 -8.614 3.519 1.00 72.88 104 LEU A O 1
ATOM 848 N N . CYS A 1 105 ? -4.002 -7.796 5.418 1.00 61.22 105 CYS A N 1
ATOM 849 C CA . CYS A 1 105 ? -2.776 -7.266 4.832 1.00 61.22 105 CYS A CA 1
ATOM 850 C C . CYS A 1 105 ? -1.644 -8.300 4.728 1.00 61.22 105 CYS A C 1
ATOM 852 O O . CYS A 1 105 ? -0.666 -8.012 4.028 1.00 61.22 105 CYS A O 1
ATOM 854 N N . ARG A 1 106 ? -1.829 -9.474 5.356 1.00 55.94 106 ARG A N 1
ATOM 855 C CA . ARG A 1 106 ? -0.918 -10.627 5.338 1.00 55.94 106 ARG A CA 1
ATOM 856 C C . ARG A 1 106 ? -0.815 -11.341 3.991 1.00 55.94 106 ARG A C 1
ATOM 858 O O . ARG A 1 106 ? -1.674 -11.113 3.101 1.00 55.94 106 ARG A O 1
#

Mean predicted aligned error: 11.27 Å

Solvent-accessible surface area (backbone atoms only — not comparable to full-atom values): 6448 Å² total; per-residue (Å²): 92,69,46,58,41,88,87,80,65,46,76,76,46,77,44,84,75,73,91,56,89,94,61,89,82,74,86,82,54,77,90,67,35,64,68,64,47,53,54,53,42,52,54,47,49,51,54,40,34,57,77,58,67,66,37,73,66,46,51,54,50,51,52,47,32,41,72,68,38,57,94,47,38,62,58,52,40,52,51,49,54,58,50,55,78,76,53,56,70,71,59,51,53,54,49,51,54,49,37,59,77,66,54,67,60,110

Sequence (106 aa):
MDIIDKETGEIIISHTVSYLKGKLITLSHPERDKNIKNVKVKEIYQKTLDELGQTKEAEEFLNTVVKEKSRYIKDQCTAVLKAIKNYEPDIIEKALNYCIKRNLCR

Radius of gyration: 20.4 Å; Cα contacts (8 Å, |Δi|>4): 78; chains: 1; bounding box: 50×28×52 Å

Foldseek 3Di:
DFDADPPPRDTPDDDDDDPDPPDDDDDDDVVVPVVVVVVVLVVLLVVLCVLLVVDPLSVVLLVLLCVPPVVCSNVVSVVSVVVSVVDDSVVSVVVSVVCVVVVVSD

pLDDT: mean 79.0, std 8.91, range [55.94, 88.94]